Protein AF-A0A2N0QGS1-F1 (afdb_monomer_lite)

Radius of gyration: 27.31 Å; chains: 1; bounding box: 74×69×39 Å

Sequence (134 aa):
LDAKTTQEEPQKIEVSMPPIKGTKRKKQVLKKEVKSNDDAKWTDSEIKILLEFWKENLEEWKWGKVKVYQKIISENVLPGRTLDQIRNKVGKLRETYLQKKKKANSTGEGSVEWIWFSQMEEILSQSKAINPDY

Secondary structure (DSSP, 8-state):
----PPP-PPP-----PPP------------------TTS---HHHHHHHHHHHHHTHHHHHHHHHHHHHHHHHTTSSTT--HHHHHHHHHHHHHHHHHHHHHHHHH-------TTHHHHHHHHHHHHTT----

Foldseek 3Di:
DDDDDDDDDDDDDDPPDDDDDDDPPPPPPPPPPPVPVLPPDQDPVNVVLLLVLCLVCLVVCLVPVQVSLVCCVVVVSPPPDDSVSSVVVVVVLLVVLVVLVVVCVVVVPVDRPDPCNVSSCVSVVVVCVPDPDD

pLDDT: mean 70.08, std 18.54, range [32.44, 90.94]

Organism: NCBI:txid588596

Structure (mmCIF, N/CA/C/O backbone):
data_AF-A0A2N0QGS1-F1
#
_entry.id   AF-A0A2N0QGS1-F1
#
loop_
_atom_site.group_PDB
_atom_site.id
_atom_site.type_symbol
_atom_site.label_atom_id
_atom_site.label_alt_id
_atom_site.label_comp_id
_atom_site.label_asym_id
_atom_site.label_entity_id
_atom_site.label_seq_id
_atom_site.pdbx_PDB_ins_code
_atom_site.Cartn_x
_atom_site.Cartn_y
_atom_site.Cartn_z
_atom_site.occupancy
_atom_site.B_iso_or_equiv
_atom_site.auth_seq_id
_atom_site.auth_comp_id
_atom_site.auth_asym_id
_atom_site.auth_atom_id
_atom_site.pdbx_PDB_model_num
ATOM 1 N N . LEU A 1 1 ? -57.020 -56.537 14.030 1.00 48.34 1 LEU A N 1
ATOM 2 C CA . LEU A 1 1 ? -56.441 -57.624 13.217 1.00 48.34 1 LEU A CA 1
ATOM 3 C C . LEU A 1 1 ? -57.389 -57.742 12.031 1.00 48.34 1 LEU A C 1
ATOM 5 O O . LEU A 1 1 ? -58.524 -58.122 12.251 1.00 48.34 1 LEU A O 1
ATOM 9 N N . ASP A 1 2 ? -57.136 -57.193 10.846 1.00 48.31 2 ASP A N 1
ATOM 10 C CA . ASP A 1 2 ? -55.868 -56.896 10.183 1.00 48.31 2 ASP A CA 1
ATOM 11 C C . ASP A 1 2 ? -56.070 -55.761 9.165 1.00 48.31 2 ASP A C 1
ATOM 13 O O . ASP A 1 2 ? -56.989 -55.800 8.348 1.00 48.31 2 ASP A O 1
ATOM 17 N N . ALA A 1 3 ? -55.213 -54.739 9.220 1.00 50.72 3 ALA A N 1
ATOM 18 C CA . ALA A 1 3 ? -55.101 -53.718 8.185 1.00 50.72 3 ALA A CA 1
ATOM 19 C C . ALA A 1 3 ? -54.086 -54.216 7.149 1.00 50.72 3 ALA A C 1
ATOM 21 O O . ALA A 1 3 ? -52.907 -54.370 7.469 1.00 50.72 3 ALA A O 1
ATOM 22 N N . LYS A 1 4 ? -54.532 -54.487 5.919 1.00 52.62 4 LYS A N 1
ATOM 23 C CA . LYS A 1 4 ? -53.647 -54.856 4.810 1.00 52.62 4 LYS A CA 1
ATOM 24 C C . LYS A 1 4 ? -53.663 -53.739 3.772 1.00 52.62 4 LYS A C 1
ATOM 26 O O . LYS A 1 4 ? -54.552 -53.647 2.934 1.00 52.62 4 LYS A O 1
ATOM 31 N N . THR A 1 5 ? -52.680 -52.863 3.931 1.00 47.53 5 THR A N 1
ATOM 32 C CA . THR A 1 5 ? -52.351 -51.717 3.087 1.00 47.53 5 THR A CA 1
ATOM 33 C C . THR A 1 5 ? -52.056 -52.140 1.650 1.00 47.53 5 THR A C 1
ATOM 35 O O . THR A 1 5 ? -51.215 -53.002 1.398 1.00 47.53 5 THR A O 1
ATOM 38 N N . THR A 1 6 ? -52.761 -51.484 0.731 1.00 47.88 6 THR A N 1
ATOM 39 C CA . THR A 1 6 ? -52.557 -51.431 -0.717 1.00 47.88 6 THR A CA 1
ATOM 40 C C . THR A 1 6 ? -51.099 -51.151 -1.077 1.00 47.88 6 THR A C 1
ATOM 42 O O . THR A 1 6 ? -50.521 -50.164 -0.625 1.00 47.88 6 THR A O 1
ATOM 45 N N . GLN A 1 7 ? -50.518 -52.010 -1.914 1.00 38.81 7 GLN A N 1
ATOM 46 C CA . GLN A 1 7 ? -49.291 -51.717 -2.647 1.00 38.81 7 GLN A CA 1
ATOM 47 C C . GLN A 1 7 ? -49.684 -51.101 -3.990 1.00 38.81 7 GLN A C 1
ATOM 49 O O . GLN A 1 7 ? -50.354 -51.759 -4.783 1.00 38.81 7 GLN A O 1
ATOM 54 N N . GLU A 1 8 ? -49.285 -49.852 -4.221 1.00 45.28 8 GLU A N 1
ATOM 55 C CA . GLU A 1 8 ? -49.315 -49.231 -5.543 1.00 45.28 8 GLU A CA 1
ATOM 56 C C . GLU A 1 8 ? -47.887 -49.098 -6.084 1.00 45.28 8 GLU A C 1
ATOM 58 O O . GLU A 1 8 ? -46.935 -48.764 -5.374 1.00 45.28 8 GLU A O 1
ATOM 63 N N . GLU A 1 9 ? -47.782 -49.443 -7.355 1.00 52.19 9 GLU A N 1
ATOM 64 C CA . GLU A 1 9 ? -46.621 -49.534 -8.224 1.00 52.19 9 GLU A CA 1
ATOM 65 C C . GLU A 1 9 ? -45.991 -48.151 -8.499 1.00 52.19 9 GLU A C 1
ATOM 67 O O . GLU A 1 9 ? -46.685 -47.241 -8.954 1.00 52.19 9 GLU A O 1
ATOM 72 N N . PRO A 1 10 ? -44.679 -47.940 -8.276 1.00 48.72 10 PRO A N 1
ATOM 73 C CA . PRO A 1 10 ? -44.032 -46.712 -8.713 1.00 48.72 10 PRO A CA 1
ATOM 74 C C . PRO A 1 10 ? -43.690 -46.784 -10.206 1.00 48.72 10 PRO A C 1
ATOM 76 O O . PRO A 1 10 ? -42.859 -47.578 -10.653 1.00 48.72 10 PRO A O 1
ATOM 79 N N . GLN A 1 11 ? -44.322 -45.892 -10.964 1.00 44.31 11 GLN A N 1
ATOM 80 C CA . GLN A 1 11 ? -44.132 -45.715 -12.396 1.00 44.31 11 GLN A CA 1
ATOM 81 C C . GLN A 1 11 ? -42.687 -45.336 -12.759 1.00 44.31 11 GLN A C 1
ATOM 83 O O . GLN A 1 11 ? -42.091 -44.399 -12.223 1.00 44.31 11 GLN A O 1
ATOM 88 N N . LYS A 1 12 ? -42.144 -46.075 -13.729 1.00 44.41 12 LYS A N 1
ATOM 89 C CA . LYS A 1 12 ? -40.852 -45.864 -14.388 1.00 44.41 12 LYS A CA 1
ATOM 90 C C . LYS A 1 12 ? -40.888 -44.555 -15.187 1.00 44.41 12 LYS A C 1
ATOM 92 O O . LYS A 1 12 ? -41.530 -44.485 -16.228 1.00 44.41 12 LYS A O 1
ATOM 97 N N . ILE A 1 13 ? -40.156 -43.538 -14.735 1.00 50.34 13 ILE A N 1
ATOM 98 C CA . ILE A 1 13 ? -39.868 -42.332 -15.524 1.00 50.34 13 ILE A CA 1
ATOM 99 C C . ILE A 1 13 ? -38.416 -42.433 -15.989 1.00 50.34 13 ILE A C 1
ATOM 101 O O . ILE A 1 13 ? -37.471 -42.230 -15.227 1.00 50.34 13 ILE A O 1
ATOM 105 N N . GLU A 1 14 ? -38.247 -42.816 -17.250 1.00 43.38 14 GLU A N 1
ATOM 106 C CA . GLU A 1 14 ? -36.964 -42.861 -17.943 1.00 43.38 14 GLU A CA 1
ATOM 107 C C . GLU A 1 14 ? -36.553 -41.431 -18.323 1.00 43.38 14 GLU A C 1
ATOM 109 O O . GLU A 1 14 ? -36.980 -40.877 -19.333 1.00 43.38 14 GLU A O 1
ATOM 114 N N . VAL A 1 15 ? -35.747 -40.789 -17.473 1.00 43.44 15 VAL A N 1
ATOM 115 C CA . VAL A 1 15 ? -35.138 -39.493 -17.793 1.00 43.44 15 VAL A CA 1
ATOM 116 C C . VAL A 1 15 ? -33.916 -39.744 -18.674 1.00 43.44 15 VAL A C 1
ATOM 118 O O . VAL A 1 15 ? -32.824 -40.036 -18.190 1.00 43.44 15 VAL A O 1
ATOM 121 N N . SER A 1 16 ? -34.104 -39.621 -19.987 1.00 43.78 16 SER A N 1
ATOM 122 C CA . SER A 1 16 ? -33.019 -39.573 -20.968 1.00 43.78 16 SER A CA 1
ATOM 123 C C . SER A 1 16 ? -32.184 -38.299 -20.764 1.00 43.78 16 SER A C 1
ATOM 125 O O . SER A 1 16 ? -32.515 -37.226 -21.267 1.00 43.78 16 SER A O 1
ATOM 127 N N . MET A 1 17 ? -31.093 -38.410 -20.001 1.00 55.50 17 MET A N 1
ATOM 128 C CA . MET A 1 17 ? -30.080 -37.361 -19.842 1.00 55.50 17 MET A CA 1
ATOM 129 C C . MET A 1 17 ? -29.066 -37.416 -21.000 1.00 55.50 17 MET A C 1
ATOM 131 O O . MET A 1 17 ? -28.473 -38.471 -21.227 1.00 55.50 17 MET A O 1
ATOM 135 N N . PRO A 1 18 ? -28.787 -36.307 -21.711 1.00 54.44 18 PRO A N 1
ATOM 136 C CA . PRO A 1 18 ? -27.671 -36.255 -22.650 1.00 54.44 18 PRO A CA 1
ATOM 137 C C . PRO A 1 18 ? -26.309 -36.197 -21.920 1.00 54.44 18 PRO A C 1
ATOM 139 O O . PRO A 1 18 ? -26.236 -35.752 -20.770 1.00 54.44 18 PRO A O 1
ATOM 142 N N . PRO A 1 19 ? -25.201 -36.608 -22.572 1.00 40.78 19 PRO A N 1
ATOM 143 C CA . PRO A 1 19 ? -23.907 -36.766 -21.916 1.00 40.78 19 PRO A CA 1
ATOM 144 C C . PRO A 1 19 ? -23.305 -35.415 -21.519 1.00 40.78 19 PRO A C 1
ATOM 146 O O . PRO A 1 19 ? -23.055 -34.548 -22.361 1.00 40.78 19 PRO A O 1
ATOM 149 N N . ILE A 1 20 ? -23.013 -35.263 -20.226 1.00 51.16 20 ILE A N 1
ATOM 150 C CA . ILE A 1 20 ? -22.319 -34.111 -19.647 1.00 51.16 20 ILE A CA 1
ATOM 151 C C . ILE A 1 20 ? -20.869 -34.121 -20.147 1.00 51.16 20 ILE A C 1
ATOM 153 O O . ILE A 1 20 ? -20.005 -34.812 -19.607 1.00 51.16 20 ILE A O 1
ATOM 157 N N . LYS A 1 21 ? -20.582 -33.341 -21.194 1.00 50.78 21 LYS A N 1
ATOM 158 C CA . LYS A 1 21 ? -19.205 -33.020 -21.584 1.00 50.78 21 LYS A CA 1
ATOM 159 C C . LYS A 1 21 ? -18.625 -32.062 -20.546 1.00 50.78 21 LYS A C 1
ATOM 161 O O . LYS A 1 21 ? -19.157 -30.980 -20.316 1.00 50.78 21 LYS A O 1
ATOM 166 N N . GLY A 1 22 ? -17.542 -32.495 -19.903 1.00 50.19 22 GLY A N 1
ATOM 167 C CA . GLY A 1 22 ? -16.884 -31.802 -18.802 1.00 50.19 22 GLY A CA 1
ATOM 168 C C . GLY A 1 22 ? -16.541 -30.345 -19.108 1.00 50.19 22 GLY A C 1
ATOM 169 O O . GLY A 1 22 ? -15.584 -30.042 -19.816 1.00 50.19 22 GLY A O 1
ATOM 170 N N . THR A 1 23 ? -17.271 -29.430 -18.480 1.00 44.97 23 THR A N 1
ATOM 171 C CA . THR A 1 23 ? -16.871 -28.032 -18.346 1.00 44.97 23 THR A CA 1
ATOM 172 C C . THR A 1 23 ? -16.277 -27.824 -16.964 1.00 44.97 23 THR A C 1
ATOM 174 O O . THR A 1 23 ? -16.957 -27.895 -15.941 1.00 44.97 23 THR A O 1
ATOM 177 N N . LYS A 1 24 ? -14.964 -27.592 -16.963 1.00 47.09 24 LYS A N 1
ATOM 178 C CA . LYS A 1 24 ? -14.122 -27.194 -15.833 1.00 47.09 24 LYS A CA 1
ATOM 179 C C . LYS A 1 24 ? -14.882 -26.265 -14.881 1.00 47.09 24 LYS A C 1
ATOM 181 O O . LYS A 1 24 ? -15.432 -25.256 -15.322 1.00 47.09 24 LYS A O 1
ATOM 186 N N . ARG A 1 25 ? -14.860 -26.587 -13.581 1.00 44.59 25 ARG A N 1
ATOM 187 C CA . ARG A 1 25 ? -15.342 -25.741 -12.476 1.00 44.59 25 ARG A CA 1
ATOM 188 C C . ARG A 1 25 ? -14.741 -24.334 -12.598 1.00 44.59 25 ARG A C 1
ATOM 190 O O . ARG A 1 25 ? -13.677 -24.056 -12.052 1.00 44.59 25 ARG A O 1
ATOM 197 N N . LYS A 1 26 ? -15.428 -23.422 -13.288 1.00 42.31 26 LYS A N 1
ATOM 198 C CA . LYS A 1 26 ? -15.210 -21.988 -13.117 1.00 42.31 26 LYS A CA 1
ATOM 199 C C . LYS A 1 26 ? -15.845 -21.635 -11.786 1.00 42.31 26 LYS A C 1
ATOM 201 O O . LYS A 1 26 ? -17.055 -21.475 -11.676 1.00 42.31 26 LYS A O 1
ATOM 206 N N . LYS A 1 27 ? -14.998 -21.571 -10.763 1.00 43.31 27 LYS A N 1
ATOM 207 C CA . LYS A 1 27 ? -15.292 -20.948 -9.478 1.00 43.31 27 LYS A CA 1
ATOM 208 C C . LYS A 1 27 ? -15.641 -19.489 -9.784 1.00 43.31 27 LYS A C 1
ATOM 210 O O . LYS A 1 27 ? -14.752 -18.650 -9.903 1.00 43.31 27 LYS A O 1
ATOM 215 N N . GLN A 1 28 ? -16.925 -19.214 -10.020 1.00 42.50 28 GLN A N 1
ATOM 216 C CA . GLN A 1 28 ? -17.455 -17.859 -10.058 1.00 42.50 28 GLN A CA 1
ATOM 217 C C . GLN A 1 28 ? -17.360 -17.326 -8.634 1.00 42.50 28 GLN A C 1
ATOM 219 O O . GLN A 1 28 ? -18.267 -17.460 -7.819 1.00 42.50 28 GLN A O 1
ATOM 224 N N . VAL A 1 29 ? -16.192 -16.776 -8.313 1.00 40.62 29 VAL A N 1
ATOM 225 C CA . VAL A 1 29 ? -16.077 -15.802 -7.242 1.00 40.62 29 VAL A CA 1
ATOM 226 C C . VAL A 1 29 ? -16.907 -14.624 -7.722 1.00 40.62 29 VAL A C 1
ATOM 228 O O . VAL A 1 29 ? -16.469 -13.888 -8.606 1.00 40.62 29 VAL A O 1
ATOM 231 N N . LEU A 1 30 ? -18.121 -14.499 -7.179 1.00 41.25 30 LEU A N 1
ATOM 232 C CA . LEU A 1 30 ? -18.846 -13.238 -7.125 1.00 41.25 30 LEU A CA 1
ATOM 233 C C . LEU A 1 30 ? -17.872 -12.222 -6.525 1.00 41.25 30 LEU A C 1
ATOM 235 O O . LEU A 1 30 ? -17.700 -12.122 -5.310 1.00 41.25 30 LEU A O 1
ATOM 239 N N . LYS A 1 31 ? -17.168 -11.508 -7.402 1.00 43.50 31 LYS A N 1
ATOM 240 C CA . LYS A 1 31 ? -16.496 -10.272 -7.053 1.00 43.50 31 LYS A CA 1
ATOM 241 C C . LYS A 1 31 ? -17.633 -9.301 -6.816 1.00 43.50 31 LYS A C 1
ATOM 243 O O . LYS A 1 31 ? -18.179 -8.725 -7.746 1.00 43.50 31 LYS A O 1
ATOM 248 N N . LYS A 1 32 ? -18.063 -9.231 -5.560 1.00 42.91 32 LYS A N 1
ATOM 249 C CA . LYS A 1 32 ? -18.901 -8.154 -5.064 1.00 42.91 32 LYS A CA 1
ATOM 250 C C . LYS A 1 32 ? -18.091 -6.890 -5.339 1.00 42.91 32 LYS A C 1
ATOM 252 O O . LYS A 1 32 ? -17.110 -6.636 -4.646 1.00 42.91 32 LYS A O 1
ATOM 257 N N . GLU A 1 33 ? -18.421 -6.189 -6.420 1.00 42.56 33 GLU A N 1
ATOM 258 C CA . GLU A 1 33 ? -17.911 -4.854 -6.715 1.00 42.56 33 GLU A CA 1
ATOM 259 C C . GLU A 1 33 ? -18.487 -3.918 -5.655 1.00 42.56 33 GLU A C 1
ATOM 261 O O . GLU A 1 33 ? -19.454 -3.189 -5.860 1.00 42.56 33 GLU A O 1
ATOM 266 N N . VAL A 1 34 ? -17.907 -3.990 -4.460 1.00 42.81 34 VAL A N 1
ATOM 267 C CA . VAL A 1 34 ? -17.902 -2.852 -3.565 1.00 42.81 34 VAL A CA 1
ATOM 268 C C . VAL A 1 34 ? -17.056 -1.835 -4.311 1.00 42.81 34 VAL A C 1
ATOM 270 O O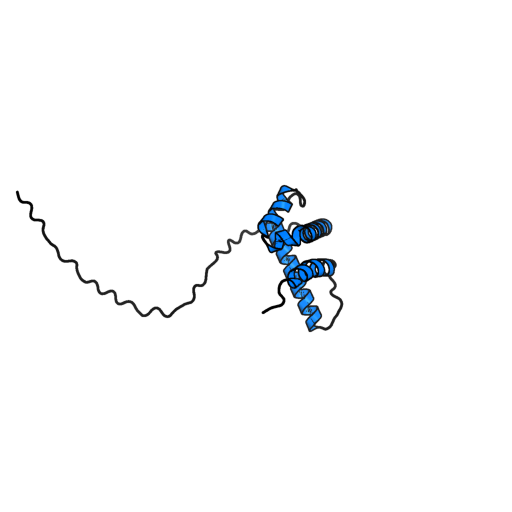 . VAL A 1 34 ? -15.855 -2.027 -4.481 1.00 42.81 34 VAL A O 1
ATOM 273 N N . LYS A 1 35 ? -17.708 -0.803 -4.852 1.00 47.06 35 LYS A N 1
ATOM 274 C CA . LYS A 1 35 ? -17.046 0.437 -5.251 1.00 47.06 35 LYS A CA 1
ATOM 275 C C . LYS A 1 35 ? -16.413 1.013 -3.987 1.00 47.06 35 LYS A C 1
ATOM 277 O O . LYS A 1 35 ? -17.009 1.839 -3.302 1.00 47.06 35 LYS A O 1
ATOM 282 N N . SER A 1 36 ? -15.249 0.492 -3.621 1.00 44.88 36 SER A N 1
ATOM 283 C CA . SER A 1 36 ? -14.392 1.085 -2.615 1.00 44.88 36 SER A CA 1
ATOM 284 C C . SER A 1 36 ? -14.046 2.456 -3.167 1.00 44.88 36 SER A C 1
ATOM 286 O O . SER A 1 36 ? -13.572 2.569 -4.296 1.00 44.88 36 SER A O 1
ATOM 288 N N . ASN A 1 37 ? -14.395 3.495 -2.417 1.00 46.09 37 ASN A N 1
ATOM 289 C CA . ASN A 1 37 ? -14.077 4.886 -2.709 1.00 46.09 37 ASN A CA 1
ATOM 290 C C . ASN A 1 37 ? -12.546 5.033 -2.578 1.00 46.09 37 ASN A C 1
ATOM 292 O O . ASN A 1 37 ? -12.002 5.436 -1.548 1.00 46.09 37 ASN A O 1
ATOM 296 N N . ASP A 1 38 ? -11.848 4.503 -3.580 1.00 53.16 38 ASP A N 1
ATOM 297 C CA . ASP A 1 38 ? -10.409 4.250 -3.619 1.00 53.16 38 ASP A CA 1
ATOM 298 C C . ASP A 1 38 ? -9.620 5.493 -4.043 1.00 53.16 38 ASP A C 1
ATOM 300 O O . ASP A 1 38 ? -8.389 5.494 -4.053 1.00 53.16 38 ASP A O 1
ATOM 304 N N . ASP A 1 39 ? -10.354 6.551 -4.381 1.00 54.62 39 ASP A N 1
ATOM 305 C CA . ASP A 1 39 ? -9.871 7.844 -4.850 1.00 54.62 39 ASP A CA 1
ATOM 306 C C . ASP A 1 39 ? -9.476 8.785 -3.713 1.00 54.62 39 ASP A C 1
ATOM 308 O O . ASP A 1 39 ? -9.087 9.927 -3.952 1.00 54.62 39 ASP A O 1
ATOM 312 N N . ALA A 1 40 ? -9.544 8.328 -2.459 1.00 64.62 40 ALA A N 1
ATOM 313 C CA . ALA A 1 40 ? -8.996 9.082 -1.347 1.00 64.62 40 ALA A CA 1
ATOM 314 C C . ALA A 1 40 ? -7.482 9.251 -1.570 1.00 64.62 40 ALA A C 1
ATOM 316 O O . ALA A 1 40 ? -6.708 8.313 -1.361 1.00 64.62 40 ALA A O 1
ATOM 317 N N . LYS A 1 41 ? -7.095 10.447 -2.039 1.00 75.44 41 LYS A N 1
ATOM 318 C CA . LYS A 1 41 ? -5.748 10.864 -2.447 1.00 75.44 41 LYS A CA 1
ATOM 319 C C . LYS A 1 41 ? -4.733 10.412 -1.400 1.00 75.44 41 LYS A C 1
ATOM 321 O O . LYS A 1 41 ? -4.671 10.956 -0.306 1.00 75.44 41 LYS A O 1
ATOM 326 N N . TRP A 1 42 ? -4.014 9.339 -1.711 1.00 84.69 42 TRP A N 1
ATOM 327 C CA . TRP A 1 42 ? -2.949 8.830 -0.858 1.00 84.69 42 TRP A CA 1
ATOM 328 C C . TRP A 1 42 ? -1.789 9.807 -0.938 1.00 84.69 42 TRP A C 1
ATOM 330 O O . TRP A 1 42 ? -1.266 10.037 -2.029 1.00 84.69 42 TRP A O 1
ATOM 340 N N . THR A 1 43 ? -1.413 10.375 0.196 1.00 87.38 43 THR A N 1
ATOM 341 C CA . THR A 1 43 ? -0.230 11.226 0.290 1.00 87.38 43 THR A CA 1
ATOM 342 C C . THR A 1 43 ? 1.037 10.378 0.266 1.00 87.38 43 THR A C 1
ATOM 344 O O . THR A 1 43 ? 1.032 9.212 0.670 1.00 87.38 43 THR A O 1
ATOM 347 N N . ASP A 1 44 ? 2.144 10.954 -0.196 1.00 86.88 44 ASP A N 1
ATOM 348 C CA . ASP A 1 44 ? 3.438 10.270 -0.208 1.00 86.88 44 ASP A CA 1
ATOM 349 C C . ASP A 1 44 ? 3.868 9.835 1.199 1.00 86.88 44 ASP A C 1
ATOM 351 O O . ASP A 1 44 ? 4.424 8.752 1.362 1.00 86.88 44 ASP A O 1
ATOM 355 N N . SER A 1 45 ? 3.524 10.614 2.229 1.00 88.56 45 SER A N 1
ATOM 356 C CA . SER A 1 45 ? 3.744 10.257 3.634 1.00 88.56 45 SER A CA 1
ATOM 357 C C . SER A 1 45 ? 2.975 9.001 4.045 1.00 88.56 45 SER A C 1
ATOM 359 O O . SER A 1 45 ? 3.568 8.095 4.622 1.00 88.56 45 SER A O 1
ATOM 361 N N . GLU A 1 46 ? 1.685 8.895 3.711 1.00 88.12 46 GLU A N 1
ATOM 362 C CA . GLU A 1 46 ? 0.896 7.687 3.999 1.00 88.12 46 GLU A CA 1
ATOM 363 C C . GLU A 1 46 ? 1.444 6.462 3.263 1.00 88.12 46 GLU A C 1
ATOM 365 O O . GLU A 1 46 ? 1.502 5.370 3.826 1.00 88.12 46 GLU A O 1
ATOM 370 N N . ILE A 1 47 ? 1.862 6.628 2.003 1.00 88.81 47 ILE A N 1
ATOM 371 C CA . ILE A 1 47 ? 2.462 5.541 1.221 1.00 88.81 47 ILE A CA 1
ATOM 372 C C . ILE A 1 47 ? 3.795 5.120 1.840 1.00 88.81 47 ILE A C 1
ATOM 374 O O . ILE A 1 47 ? 4.047 3.923 1.963 1.00 88.81 47 ILE A O 1
ATOM 378 N N . LYS A 1 48 ? 4.619 6.079 2.273 1.00 90.44 48 LYS A N 1
ATOM 379 C CA . LYS A 1 48 ? 5.885 5.806 2.954 1.00 90.44 48 LYS A CA 1
ATOM 380 C C . LYS A 1 48 ? 5.667 4.999 4.228 1.00 90.44 48 LYS A C 1
ATOM 382 O O . LYS A 1 48 ? 6.286 3.951 4.375 1.00 90.44 48 LYS A O 1
ATOM 387 N N . ILE A 1 49 ? 4.760 5.450 5.095 1.00 90.94 49 ILE A N 1
ATOM 388 C CA . ILE A 1 49 ? 4.419 4.770 6.352 1.00 90.94 49 ILE A CA 1
ATOM 389 C C . ILE A 1 49 ? 3.889 3.360 6.061 1.00 90.94 49 ILE A C 1
ATOM 391 O O . ILE A 1 49 ? 4.317 2.396 6.686 1.00 90.94 49 ILE A O 1
ATOM 395 N N . LEU A 1 50 ? 3.007 3.211 5.065 1.00 90.00 50 LEU A N 1
ATOM 396 C CA . LEU A 1 50 ? 2.489 1.908 4.649 1.00 90.00 50 LEU A CA 1
ATOM 397 C C . LEU A 1 50 ? 3.607 0.954 4.210 1.00 90.00 50 LEU A C 1
ATOM 399 O O . LEU A 1 50 ? 3.584 -0.224 4.560 1.00 90.00 50 LEU A O 1
ATOM 403 N N . LEU A 1 51 ? 4.556 1.441 3.410 1.00 89.12 51 LEU A N 1
ATOM 404 C CA . LEU A 1 51 ? 5.674 0.642 2.919 1.00 89.12 51 LEU A CA 1
ATOM 405 C C . LEU A 1 51 ? 6.672 0.304 4.031 1.00 89.12 51 LEU A C 1
ATOM 407 O O . LEU A 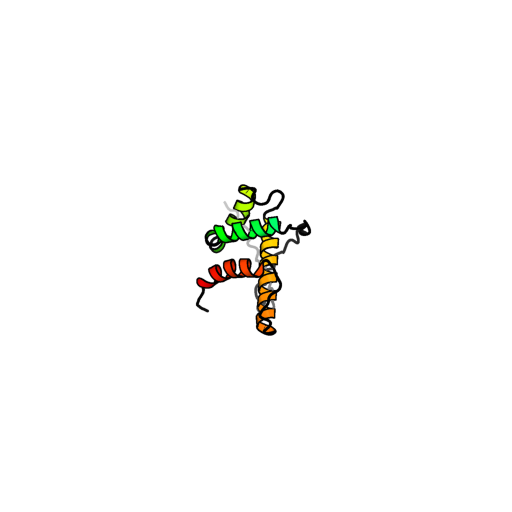1 51 ? 7.198 -0.803 4.041 1.00 89.12 51 LEU A O 1
ATOM 411 N N . GLU A 1 52 ? 6.931 1.229 4.954 1.00 89.94 52 GLU A N 1
ATOM 412 C CA . GLU A 1 52 ? 7.800 1.016 6.117 1.00 89.94 52 GLU A CA 1
ATOM 413 C C . GLU A 1 52 ? 7.201 -0.037 7.049 1.00 89.94 52 GLU A C 1
ATOM 415 O O . GLU A 1 52 ? 7.825 -1.068 7.289 1.00 89.94 52 GLU A O 1
ATOM 420 N N . PHE A 1 53 ? 5.927 0.121 7.412 1.00 88.81 53 PHE A N 1
ATOM 421 C CA . PHE A 1 53 ? 5.205 -0.867 8.206 1.00 88.81 53 PHE A CA 1
ATOM 422 C C . PHE A 1 53 ? 5.165 -2.231 7.511 1.00 88.81 53 PHE A C 1
ATOM 424 O O . PHE A 1 53 ? 5.331 -3.279 8.137 1.00 88.81 53 PHE A O 1
ATOM 431 N N . TRP A 1 54 ? 4.953 -2.249 6.192 1.00 86.06 54 TRP A N 1
ATOM 432 C CA . TRP A 1 54 ? 4.980 -3.491 5.429 1.00 86.06 54 TRP A CA 1
ATOM 433 C C . TRP A 1 54 ? 6.370 -4.137 5.450 1.00 86.06 54 TRP A C 1
ATOM 435 O O . TRP A 1 54 ? 6.443 -5.351 5.627 1.00 86.06 54 TRP A O 1
ATOM 445 N N . LYS A 1 55 ? 7.449 -3.352 5.325 1.00 86.19 55 LYS A N 1
ATOM 446 C CA . LYS A 1 55 ? 8.839 -3.821 5.424 1.00 86.19 55 LYS A CA 1
ATOM 447 C C . LYS A 1 55 ? 9.126 -4.446 6.791 1.00 86.19 55 LYS A C 1
ATOM 449 O O . LYS A 1 55 ? 9.673 -5.543 6.840 1.00 86.19 55 LYS A O 1
ATOM 454 N N . GLU A 1 56 ? 8.724 -3.795 7.877 1.00 87.88 56 GLU A N 1
ATOM 455 C CA . GLU A 1 56 ? 8.928 -4.294 9.246 1.00 87.88 56 GLU A CA 1
ATOM 456 C C . GLU A 1 56 ? 8.123 -5.567 9.530 1.00 87.88 56 GLU A C 1
ATOM 458 O O . GLU A 1 56 ? 8.608 -6.491 10.176 1.00 87.88 56 GLU A O 1
ATOM 463 N N . ASN A 1 57 ? 6.910 -5.661 8.982 1.00 86.50 57 ASN A N 1
ATOM 464 C CA . ASN A 1 57 ? 6.010 -6.797 9.179 1.00 86.50 57 ASN A CA 1
ATOM 465 C C . ASN A 1 57 ? 6.062 -7.791 8.000 1.00 86.50 57 ASN A C 1
ATOM 467 O O . ASN A 1 57 ? 5.093 -8.511 7.738 1.00 86.50 57 ASN A O 1
ATOM 471 N N . LEU A 1 58 ? 7.175 -7.839 7.256 1.00 81.56 58 LEU A N 1
ATOM 472 C CA . LEU A 1 58 ? 7.329 -8.675 6.059 1.00 81.56 58 LEU A CA 1
ATOM 473 C C . LEU A 1 58 ? 7.161 -10.168 6.349 1.00 81.56 58 LEU A C 1
ATOM 475 O O . LEU A 1 58 ?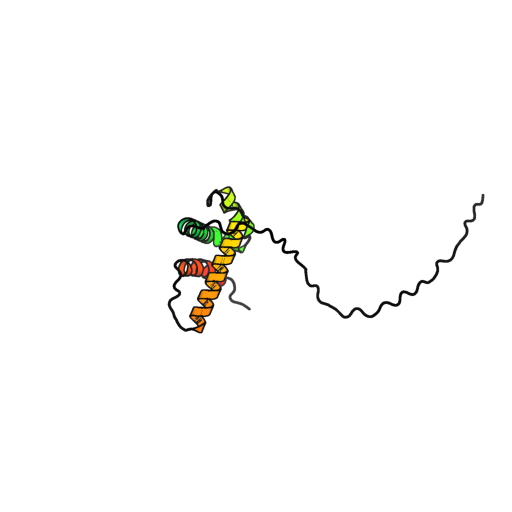 6.537 -10.884 5.564 1.00 81.56 58 LEU A O 1
ATOM 479 N N . GLU A 1 59 ? 7.713 -10.646 7.462 1.00 81.50 59 GLU A N 1
ATOM 480 C CA . GLU A 1 59 ? 7.615 -12.046 7.884 1.00 81.50 59 GLU A CA 1
ATOM 481 C C . GLU A 1 59 ? 6.171 -12.426 8.211 1.00 81.50 59 GLU A C 1
ATOM 483 O O . GLU A 1 59 ? 5.639 -13.380 7.643 1.00 81.50 59 GLU A O 1
ATOM 488 N N . GLU A 1 60 ? 5.487 -11.622 9.027 1.00 82.56 60 GLU A N 1
ATOM 489 C CA . GLU A 1 60 ? 4.062 -11.805 9.319 1.00 82.56 60 GLU A CA 1
ATOM 490 C C . GLU A 1 60 ? 3.214 -11.727 8.042 1.00 82.56 60 GLU A C 1
ATOM 492 O O . GLU A 1 60 ? 2.252 -12.478 7.867 1.00 82.56 60 GLU A O 1
ATOM 497 N N . TRP A 1 61 ? 3.596 -10.864 7.099 1.00 78.94 61 TRP A N 1
ATOM 498 C CA . TRP A 1 61 ? 2.907 -10.715 5.824 1.00 78.94 61 TRP A CA 1
ATOM 499 C C . TRP A 1 61 ? 3.064 -11.947 4.923 1.00 78.94 61 TRP A C 1
ATOM 501 O O . TRP A 1 61 ? 2.114 -12.305 4.216 1.00 78.94 61 TRP A O 1
ATOM 511 N N . LYS A 1 62 ? 4.222 -12.628 4.964 1.00 74.81 62 LYS A N 1
ATOM 512 C CA . LYS A 1 62 ? 4.450 -13.900 4.250 1.00 74.81 62 LYS A CA 1
ATOM 513 C C . LYS A 1 62 ? 3.504 -14.996 4.744 1.00 74.81 62 LYS A C 1
ATOM 515 O O . LYS A 1 62 ? 2.956 -15.725 3.919 1.00 74.81 62 LYS A O 1
ATOM 520 N N . TRP A 1 63 ? 3.268 -15.070 6.054 1.00 74.75 63 TRP A N 1
ATOM 521 C CA . TRP A 1 63 ? 2.396 -16.077 6.669 1.00 74.75 63 TRP A CA 1
ATOM 522 C C . TRP A 1 63 ? 0.909 -15.691 6.671 1.00 74.75 63 TRP A C 1
ATOM 524 O O . TRP A 1 63 ? 0.042 -16.562 6.595 1.00 74.75 63 TRP A O 1
ATOM 534 N N . GLY A 1 64 ? 0.578 -14.398 6.733 1.00 75.81 64 GLY A N 1
ATOM 535 C CA . GLY A 1 64 ? -0.798 -13.944 6.921 1.00 75.81 64 GLY A CA 1
ATOM 536 C C . GLY A 1 64 ? -1.018 -12.457 6.652 1.00 75.81 64 GLY A C 1
ATOM 537 O O . GLY A 1 64 ? -1.169 -11.662 7.575 1.00 75.81 64 GLY A O 1
ATOM 538 N N . LYS A 1 65 ? -1.182 -12.093 5.375 1.00 77.25 65 LYS A N 1
ATOM 539 C CA . LYS A 1 65 ? -1.421 -10.707 4.912 1.00 77.25 65 LYS A CA 1
ATOM 540 C C . LYS A 1 65 ? -2.547 -9.979 5.654 1.00 77.25 65 LYS A C 1
ATOM 542 O O . LYS A 1 65 ? -2.431 -8.793 5.934 1.00 77.25 65 LYS A O 1
ATOM 547 N N . VAL A 1 66 ? -3.633 -10.689 5.968 1.00 79.75 66 VAL A N 1
ATOM 548 C CA . VAL A 1 66 ? -4.813 -10.112 6.635 1.00 79.75 66 VAL A CA 1
ATOM 549 C C . VAL A 1 66 ? -4.468 -9.602 8.033 1.00 79.75 66 VAL A C 1
ATOM 551 O O . VAL A 1 66 ? -4.915 -8.518 8.392 1.00 79.75 66 VAL A O 1
ATOM 554 N N . LYS A 1 67 ? -3.632 -10.333 8.784 1.00 82.56 67 LYS A N 1
ATOM 555 C CA . LYS A 1 67 ? -3.220 -9.935 10.136 1.00 82.56 67 LYS A CA 1
ATOM 556 C C . LYS A 1 67 ? -2.425 -8.636 10.109 1.00 82.56 67 LYS A C 1
ATOM 558 O O . LYS A 1 67 ? -2.725 -7.737 10.880 1.00 82.56 67 LYS A O 1
ATOM 563 N N . VAL A 1 68 ? -1.492 -8.509 9.166 1.00 85.19 68 VAL A N 1
ATOM 564 C CA . VAL A 1 68 ? -0.680 -7.294 9.000 1.00 85.19 68 VAL A CA 1
ATOM 565 C C . VAL A 1 68 ? -1.551 -6.090 8.655 1.00 85.19 68 VAL A C 1
ATOM 567 O O . VAL A 1 68 ? -1.429 -5.045 9.281 1.00 85.19 68 VAL A O 1
ATOM 570 N N . TYR A 1 69 ? -2.488 -6.229 7.714 1.00 84.31 69 TYR A N 1
ATOM 571 C CA . TYR A 1 69 ? -3.400 -5.129 7.386 1.00 84.31 69 TYR A CA 1
ATOM 572 C C . TYR A 1 69 ? -4.314 -4.760 8.557 1.00 84.31 69 TYR A C 1
ATOM 574 O O . TYR A 1 69 ? -4.595 -3.585 8.766 1.00 84.31 69 TYR A O 1
ATOM 582 N N . GLN A 1 70 ? -4.764 -5.745 9.335 1.00 85.69 70 GLN A N 1
ATOM 583 C CA . GLN A 1 70 ? -5.568 -5.497 10.526 1.00 85.69 70 GLN A CA 1
ATOM 584 C C . GLN A 1 70 ? -4.750 -4.784 11.608 1.00 85.69 70 GLN A C 1
ATOM 586 O O . GLN A 1 70 ? -5.273 -3.884 12.251 1.00 85.69 70 GLN A O 1
ATOM 591 N N . LYS A 1 71 ? -3.464 -5.115 11.747 1.00 88.19 71 LYS A N 1
ATOM 592 C CA . LYS A 1 71 ? -2.523 -4.456 12.658 1.00 88.19 71 LYS A CA 1
ATOM 593 C C . LYS A 1 71 ? -2.363 -2.967 12.331 1.00 88.19 71 LYS A C 1
ATOM 595 O O . LYS A 1 71 ? -2.488 -2.155 13.232 1.00 88.19 71 LYS A O 1
ATOM 600 N N . ILE A 1 72 ? -2.259 -2.597 11.049 1.00 87.38 72 ILE A N 1
ATOM 601 C CA . ILE A 1 72 ? -2.233 -1.184 10.602 1.00 87.38 72 ILE A CA 1
ATOM 602 C C . ILE A 1 72 ? -3.478 -0.414 11.076 1.00 87.38 72 ILE A C 1
ATOM 604 O O . ILE A 1 72 ? -3.377 0.744 11.478 1.00 87.38 72 ILE A O 1
ATOM 608 N N . ILE A 1 73 ? -4.652 -1.053 11.029 1.00 86.81 73 ILE A N 1
ATOM 609 C CA . ILE A 1 73 ? -5.915 -0.456 11.490 1.00 86.81 73 ILE A CA 1
ATOM 610 C C . ILE A 1 73 ? -5.954 -0.367 13.017 1.00 86.81 73 ILE A C 1
ATOM 612 O O . ILE A 1 73 ? -6.290 0.685 13.558 1.00 86.81 73 ILE A O 1
ATOM 616 N N . SER A 1 74 ? -5.603 -1.457 13.703 1.00 86.62 74 SER A N 1
ATOM 617 C CA . SER A 1 74 ? -5.614 -1.551 15.166 1.00 86.62 74 SER A CA 1
ATOM 618 C C . SER A 1 74 ? -4.628 -0.587 15.821 1.00 86.62 74 SER A C 1
ATOM 620 O O . SER A 1 74 ? -4.967 0.052 16.808 1.00 86.62 74 SER A O 1
ATOM 622 N N . GLU A 1 75 ? -3.429 -0.455 15.258 1.00 88.19 75 GLU A N 1
ATOM 623 C CA . GLU A 1 75 ? -2.383 0.464 15.723 1.00 88.19 75 GLU A CA 1
ATOM 624 C C . GLU A 1 75 ? -2.599 1.899 15.220 1.00 88.19 75 GLU A C 1
ATOM 626 O O . GLU A 1 75 ? -1.800 2.784 15.504 1.00 88.19 75 GLU A O 1
ATOM 631 N N . ASN A 1 76 ? -3.688 2.145 14.481 1.00 84.94 76 ASN A N 1
ATOM 632 C CA . ASN A 1 76 ? -4.048 3.450 13.932 1.00 84.94 76 ASN A CA 1
ATOM 633 C C . ASN A 1 76 ? -2.926 4.108 13.104 1.00 84.94 76 ASN A C 1
ATOM 635 O O . ASN A 1 76 ? -2.858 5.327 12.993 1.00 84.94 76 ASN A O 1
ATOM 639 N N . VAL A 1 77 ? -2.068 3.295 12.483 1.00 86.75 77 VAL A N 1
ATOM 640 C CA . VAL A 1 77 ? -0.901 3.747 11.705 1.00 86.75 77 VAL A CA 1
ATOM 641 C C . VAL A 1 77 ? -1.333 4.606 10.513 1.00 86.75 77 VAL A C 1
ATOM 643 O O . VAL A 1 77 ? -0.655 5.558 10.135 1.00 86.75 77 VAL A O 1
ATOM 646 N N . LEU A 1 78 ? -2.486 4.276 9.924 1.00 85.19 78 LEU A N 1
ATOM 647 C CA . LEU A 1 78 ? -3.114 5.035 8.844 1.00 85.19 78 LEU A CA 1
ATOM 648 C C . LEU A 1 78 ? -4.534 5.441 9.264 1.00 85.19 78 LEU A C 1
ATOM 650 O O . LEU A 1 78 ? -5.497 4.730 8.944 1.00 85.19 78 LEU A O 1
ATOM 654 N N . PRO A 1 79 ? -4.688 6.561 9.993 1.00 81.56 79 PRO A N 1
ATOM 655 C CA . PRO A 1 79 ? -5.992 7.001 10.463 1.00 81.56 79 PRO A CA 1
ATOM 656 C C . PRO A 1 79 ? -6.923 7.285 9.280 1.00 81.56 79 PRO A C 1
ATOM 658 O O . PRO A 1 79 ? -6.535 7.877 8.275 1.00 81.56 79 PRO A O 1
ATOM 661 N N . GLY A 1 80 ? -8.174 6.836 9.386 1.00 79.88 80 GLY A N 1
ATOM 662 C CA . GLY A 1 80 ? -9.187 7.042 8.347 1.00 79.88 80 GLY A CA 1
ATOM 663 C C . GLY A 1 80 ? -9.061 6.130 7.121 1.00 79.88 80 GLY A C 1
ATOM 664 O O . GLY A 1 80 ? -9.891 6.223 6.216 1.00 79.88 80 GLY A O 1
ATOM 665 N N . ARG A 1 81 ? -8.077 5.222 7.081 1.00 83.81 81 ARG A N 1
ATOM 666 C CA . ARG A 1 81 ? -7.996 4.175 6.054 1.00 83.81 81 ARG A CA 1
ATOM 667 C C . ARG A 1 81 ? -8.670 2.904 6.543 1.00 83.81 81 ARG A C 1
ATOM 669 O O . ARG A 1 81 ? -8.591 2.550 7.711 1.00 83.81 81 ARG A O 1
ATOM 676 N N . THR A 1 82 ? -9.343 2.209 5.635 1.00 85.50 82 THR A N 1
ATOM 677 C CA . THR A 1 82 ? -9.959 0.903 5.907 1.00 85.50 82 THR A CA 1
ATOM 678 C C . THR A 1 82 ? -9.069 -0.240 5.427 1.00 85.50 82 THR A C 1
ATOM 680 O O . THR A 1 82 ? -8.225 -0.068 4.545 1.00 85.50 82 THR A O 1
ATOM 683 N N . LEU A 1 83 ? -9.288 -1.438 5.979 1.00 85.19 83 LEU A N 1
ATOM 684 C CA . LEU A 1 83 ? -8.568 -2.659 5.601 1.00 85.19 83 LEU A CA 1
ATOM 685 C C . LEU A 1 83 ? -8.566 -2.885 4.078 1.00 85.19 83 LEU A C 1
ATOM 687 O O . LEU A 1 83 ? -7.543 -3.248 3.498 1.00 85.19 83 LEU A O 1
ATOM 691 N N . ASP A 1 84 ? -9.715 -2.657 3.436 1.00 85.38 84 ASP A N 1
ATOM 692 C CA . ASP A 1 84 ? -9.883 -2.839 1.996 1.00 85.38 84 ASP A CA 1
ATOM 693 C C . ASP A 1 84 ? -9.075 -1.813 1.190 1.00 85.38 84 ASP A C 1
ATOM 695 O O . ASP A 1 84 ? -8.349 -2.194 0.274 1.00 85.38 84 ASP A O 1
ATOM 699 N N . GLN A 1 85 ? -9.086 -0.540 1.602 1.00 86.75 85 GLN A N 1
ATOM 700 C CA . GLN A 1 85 ? -8.285 0.513 0.970 1.00 86.75 85 GLN A CA 1
ATOM 701 C C . GLN A 1 85 ? -6.783 0.234 1.077 1.00 86.75 85 GLN A C 1
ATOM 703 O O . GLN A 1 85 ? -6.059 0.381 0.094 1.00 86.75 85 GLN A O 1
ATOM 708 N N . ILE A 1 86 ? -6.307 -0.201 2.248 1.00 87.31 86 ILE A N 1
ATOM 709 C CA . ILE A 1 86 ? -4.902 -0.584 2.450 1.00 87.31 86 ILE A CA 1
ATOM 710 C C . ILE A 1 86 ? -4.549 -1.749 1.528 1.00 87.31 86 ILE A C 1
ATOM 712 O O . ILE A 1 86 ? -3.564 -1.694 0.790 1.00 87.31 86 ILE A O 1
ATOM 716 N N . ARG A 1 87 ? -5.379 -2.797 1.522 1.00 85.88 87 ARG A N 1
ATOM 717 C CA . ARG A 1 87 ? -5.172 -3.969 0.671 1.00 85.88 87 ARG A CA 1
ATOM 718 C C . ARG A 1 87 ? -5.129 -3.585 -0.807 1.00 85.88 87 ARG A C 1
ATOM 720 O O . ARG A 1 87 ? -4.237 -4.049 -1.521 1.00 85.88 87 ARG A O 1
ATOM 727 N N . ASN A 1 88 ? -6.066 -2.757 -1.266 1.00 87.62 88 ASN A N 1
ATOM 728 C CA . ASN A 1 88 ? -6.117 -2.332 -2.658 1.00 87.62 88 ASN A CA 1
ATOM 729 C C . ASN A 1 88 ? -4.909 -1.463 -3.016 1.00 87.62 88 ASN A C 1
ATOM 731 O O . ASN A 1 88 ? -4.287 -1.669 -4.057 1.00 87.62 88 ASN A O 1
ATOM 735 N N . LYS A 1 89 ? -4.494 -0.562 -2.118 1.00 88.31 89 LYS A N 1
ATOM 736 C CA . LYS A 1 89 ? -3.303 0.268 -2.313 1.00 88.31 89 LYS A CA 1
ATOM 737 C C . LYS A 1 89 ? -2.031 -0.565 -2.422 1.00 88.31 89 LYS A C 1
ATOM 739 O O . LYS A 1 89 ? -1.269 -0.373 -3.366 1.00 88.31 89 LYS A O 1
ATOM 744 N N . VAL A 1 90 ? -1.826 -1.524 -1.519 1.00 86.38 90 VAL A N 1
ATOM 745 C CA . VAL A 1 90 ? -0.693 -2.464 -1.587 1.00 86.38 90 VAL A CA 1
ATOM 746 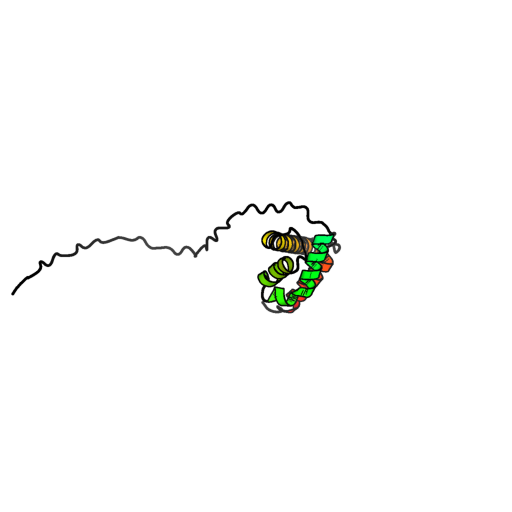C C . VAL A 1 90 ? -0.736 -3.274 -2.887 1.00 86.38 90 VAL A C 1
ATOM 748 O O . VAL A 1 90 ? 0.296 -3.469 -3.532 1.00 86.38 90 VAL A O 1
ATOM 751 N N . GLY A 1 91 ? -1.929 -3.691 -3.322 1.00 86.38 91 GLY A N 1
ATOM 752 C CA . GLY A 1 91 ? -2.143 -4.323 -4.625 1.00 86.38 91 GLY A CA 1
ATOM 753 C C . GLY A 1 91 ? -1.682 -3.447 -5.794 1.00 86.38 91 GLY A C 1
ATOM 754 O O . GLY A 1 91 ? -0.854 -3.887 -6.590 1.00 86.38 91 GLY A O 1
ATOM 755 N N . LYS A 1 92 ? -2.149 -2.194 -5.851 1.00 88.12 92 LYS A N 1
ATOM 756 C CA . LYS A 1 92 ? -1.785 -1.201 -6.878 1.00 88.12 92 LYS A CA 1
ATOM 757 C C . LYS A 1 92 ? -0.286 -0.893 -6.887 1.00 88.12 92 LYS A C 1
ATOM 759 O O . LYS A 1 92 ? 0.312 -0.812 -7.959 1.00 88.12 92 LYS A O 1
ATOM 764 N N . LEU A 1 93 ? 0.340 -0.762 -5.714 1.00 88.50 93 LEU A N 1
ATOM 765 C CA . LEU A 1 93 ? 1.789 -0.556 -5.588 1.00 88.50 93 LEU A CA 1
ATOM 766 C C . LEU A 1 93 ? 2.547 -1.741 -6.191 1.00 88.50 93 LEU A C 1
ATOM 768 O O . LEU A 1 93 ? 3.444 -1.560 -7.013 1.00 88.50 93 LEU A O 1
ATOM 772 N N . ARG A 1 94 ? 2.154 -2.968 -5.840 1.00 85.94 94 ARG A N 1
ATOM 773 C CA . ARG A 1 94 ? 2.792 -4.188 -6.347 1.00 85.94 94 ARG A CA 1
ATOM 774 C C . ARG A 1 94 ? 2.595 -4.370 -7.849 1.00 85.94 94 ARG A C 1
ATOM 776 O O . ARG A 1 94 ? 3.524 -4.785 -8.534 1.00 85.94 94 ARG A O 1
ATOM 783 N N . GLU A 1 95 ? 1.418 -4.046 -8.369 1.00 86.44 95 GLU A N 1
ATOM 784 C CA . GLU A 1 95 ? 1.156 -4.065 -9.808 1.00 86.44 95 GLU A CA 1
ATOM 785 C C . GLU A 1 95 ? 2.010 -3.032 -10.549 1.00 86.44 95 GLU A C 1
ATOM 787 O O . GLU A 1 95 ? 2.691 -3.383 -11.512 1.00 86.44 95 GLU A O 1
ATOM 792 N N . THR A 1 96 ? 2.053 -1.792 -10.053 1.00 87.50 96 THR A N 1
ATOM 793 C CA . THR A 1 96 ? 2.899 -0.721 -10.605 1.00 87.50 96 THR A CA 1
ATOM 794 C C . THR A 1 96 ? 4.367 -1.138 -10.630 1.00 87.50 96 THR A C 1
ATOM 796 O O . THR A 1 96 ? 5.024 -1.004 -11.663 1.00 87.50 96 THR A O 1
ATOM 799 N N . TYR A 1 97 ? 4.864 -1.722 -9.533 1.00 87.69 97 TYR A N 1
ATOM 800 C CA . TYR A 1 97 ? 6.215 -2.275 -9.456 1.00 87.69 97 TYR A CA 1
ATOM 801 C C . TYR A 1 97 ? 6.468 -3.320 -10.547 1.00 87.69 97 TYR A C 1
ATOM 803 O O . TYR A 1 97 ? 7.440 -3.212 -11.291 1.00 87.69 97 TYR A O 1
ATOM 811 N N . LEU A 1 98 ? 5.589 -4.322 -10.674 1.00 85.19 98 LEU A N 1
ATOM 812 C CA . LEU A 1 98 ? 5.743 -5.394 -11.660 1.00 85.19 98 LEU A CA 1
ATOM 813 C C . LEU A 1 98 ? 5.713 -4.856 -13.092 1.00 85.19 98 LEU A C 1
ATOM 815 O O . LEU A 1 98 ? 6.510 -5.289 -13.924 1.00 85.19 98 LEU A O 1
ATOM 819 N N . GLN A 1 99 ? 4.835 -3.892 -13.377 1.00 85.62 99 GLN A N 1
ATOM 820 C CA . GLN A 1 99 ? 4.785 -3.244 -14.682 1.00 85.62 99 GLN A CA 1
ATOM 821 C C . GLN A 1 99 ? 6.071 -2.477 -14.984 1.00 85.62 99 GLN A C 1
ATOM 823 O O . GLN A 1 99 ? 6.652 -2.664 -16.052 1.00 85.62 99 GLN A O 1
ATOM 828 N N . LYS A 1 100 ? 6.539 -1.645 -14.048 1.00 85.19 100 LYS A N 1
ATOM 829 C CA . LYS A 1 100 ? 7.781 -0.884 -14.207 1.00 85.19 100 LYS A CA 1
ATOM 830 C C . LYS A 1 100 ? 8.992 -1.810 -14.350 1.00 85.19 100 LYS A C 1
ATOM 832 O O . LYS A 1 100 ? 9.782 -1.621 -15.266 1.00 85.19 100 LYS A O 1
ATOM 837 N N . LYS A 1 101 ? 9.081 -2.868 -13.538 1.00 83.81 101 LYS A N 1
ATOM 838 C CA . LYS A 1 101 ? 10.136 -3.887 -13.629 1.00 83.81 101 LYS A CA 1
ATOM 839 C C . LYS A 1 101 ? 10.127 -4.599 -14.980 1.00 83.81 101 LYS A C 1
ATOM 841 O O . LYS A 1 101 ? 11.180 -4.779 -15.582 1.00 83.81 101 LYS A O 1
ATOM 846 N N . LYS A 1 102 ? 8.952 -4.996 -15.480 1.00 83.62 102 LYS A N 1
ATOM 847 C CA . LYS A 1 102 ? 8.823 -5.634 -16.799 1.00 83.62 102 LYS A CA 1
ATOM 848 C C . LYS A 1 102 ? 9.256 -4.689 -17.922 1.00 83.62 102 LYS A C 1
ATOM 850 O O . LYS A 1 102 ? 9.969 -5.121 -18.823 1.00 83.62 102 LYS A O 1
ATOM 855 N N . LYS A 1 103 ? 8.848 -3.417 -17.857 1.00 81.00 103 LYS A N 1
ATOM 856 C CA . LYS A 1 103 ? 9.250 -2.387 -18.824 1.00 81.00 103 LYS A CA 1
ATOM 857 C C . LYS A 1 103 ? 10.762 -2.164 -18.811 1.00 81.00 103 LYS A C 1
ATOM 859 O O . LYS A 1 103 ? 11.365 -2.256 -19.869 1.00 81.00 103 LYS A O 1
ATOM 864 N N . ALA A 1 104 ? 11.375 -2.004 -17.637 1.00 78.75 104 ALA A N 1
ATOM 865 C CA . ALA A 1 104 ? 12.828 -1.866 -17.508 1.00 78.75 104 ALA A CA 1
ATOM 866 C C . ALA A 1 104 ? 13.585 -3.055 -18.130 1.00 78.75 104 ALA A C 1
ATOM 868 O O . ALA A 1 104 ? 14.500 -2.860 -18.922 1.00 78.75 104 ALA A O 1
ATOM 869 N N . ASN A 1 105 ? 13.137 -4.291 -17.867 1.00 77.44 105 ASN A N 1
ATOM 870 C CA . ASN A 1 105 ? 13.732 -5.489 -18.478 1.00 77.44 105 ASN A CA 1
ATOM 871 C C . ASN A 1 105 ? 13.524 -5.577 -20.001 1.00 77.44 105 ASN A C 1
ATOM 873 O O . ASN A 1 105 ? 14.321 -6.214 -20.677 1.00 77.44 105 ASN A O 1
ATOM 877 N N . SER A 1 106 ? 12.455 -4.984 -20.544 1.00 76.00 106 SER A N 1
ATOM 878 C CA . SER A 1 106 ? 12.141 -5.061 -21.981 1.00 76.00 106 SER A CA 1
ATOM 879 C C . SER A 1 106 ? 12.834 -3.965 -22.791 1.00 76.00 106 SER A C 1
ATOM 881 O O . SER A 1 106 ? 13.246 -4.209 -23.918 1.00 76.00 106 SER A O 1
ATOM 883 N N . THR A 1 107 ? 12.944 -2.760 -22.230 1.00 70.19 107 THR A N 1
ATOM 884 C CA . THR A 1 107 ? 13.535 -1.595 -22.906 1.00 70.19 107 THR A CA 1
ATOM 885 C C . THR A 1 107 ? 15.054 -1.529 -22.707 1.00 70.19 107 THR A C 1
ATOM 887 O O . THR A 1 107 ? 15.731 -0.815 -23.435 1.00 70.19 107 THR A O 1
ATOM 890 N N . GLY A 1 108 ? 15.610 -2.247 -21.721 1.00 62.31 108 GLY A N 1
ATOM 891 C CA . GLY A 1 108 ? 17.017 -2.096 -21.319 1.00 62.31 108 GLY A CA 1
ATOM 892 C C . GLY A 1 108 ? 17.305 -0.752 -20.635 1.00 62.31 108 GLY A C 1
ATOM 893 O O . GLY A 1 108 ? 18.448 -0.447 -20.306 1.00 62.31 108 GLY A O 1
ATOM 894 N N . GLU A 1 109 ? 16.265 0.050 -20.405 1.00 57.38 109 GLU A N 1
ATOM 895 C CA . GLU A 1 109 ? 16.335 1.328 -19.716 1.00 57.38 109 GLU A CA 1
ATOM 896 C C . GLU A 1 109 ? 16.442 1.047 -18.214 1.00 57.38 109 GLU A C 1
ATOM 898 O O . GLU A 1 109 ? 15.474 0.664 -17.553 1.00 57.38 109 GLU A O 1
ATOM 903 N N . GLY A 1 110 ? 17.664 1.165 -17.691 1.00 57.22 110 GLY A N 1
ATOM 904 C CA . GLY A 1 110 ? 18.000 0.832 -16.304 1.00 57.22 110 GLY A CA 1
ATOM 905 C C . GLY A 1 110 ? 17.377 1.754 -15.251 1.00 57.22 110 GLY A C 1
ATOM 906 O O . GLY A 1 110 ? 17.472 1.464 -14.061 1.00 57.22 110 GLY A O 1
ATOM 907 N N . SER A 1 111 ? 16.717 2.839 -15.663 1.00 58.66 111 SER A N 1
ATOM 908 C CA . SER A 1 111 ? 16.189 3.859 -14.758 1.00 58.66 111 SER A CA 1
ATOM 909 C C . SER A 1 111 ? 14.669 3.775 -14.666 1.00 58.66 111 SER A C 1
ATOM 911 O O . SER A 1 111 ? 13.936 4.359 -15.461 1.00 58.66 111 SER A O 1
ATOM 913 N N . VAL A 1 112 ? 14.165 3.062 -13.658 1.00 72.00 112 VAL A N 1
ATOM 914 C CA . VAL A 1 112 ? 12.743 3.139 -13.315 1.00 72.00 112 VAL A CA 1
ATOM 915 C C . VAL A 1 112 ? 12.475 4.452 -12.586 1.00 72.00 112 VAL A C 1
ATOM 917 O O . VAL A 1 112 ? 12.748 4.581 -11.396 1.00 72.00 112 VAL A O 1
ATOM 920 N N . GLU A 1 113 ? 11.872 5.413 -13.283 1.00 73.00 113 GLU A N 1
ATOM 921 C CA . GLU A 1 113 ? 11.403 6.663 -12.677 1.00 73.00 113 GLU A CA 1
ATOM 922 C C . GLU A 1 113 ? 10.148 6.401 -11.824 1.00 73.00 113 GLU A C 1
ATOM 924 O O . GLU A 1 113 ? 9.001 6.485 -12.288 1.00 73.00 113 GLU A O 1
ATOM 929 N N . TRP A 1 114 ? 10.368 5.936 -10.591 1.00 83.94 114 TRP A N 1
ATOM 930 C CA . TRP A 1 114 ? 9.345 5.794 -9.560 1.00 83.94 114 TRP A CA 1
ATOM 931 C C . TRP A 1 114 ? 9.980 5.766 -8.165 1.00 83.94 114 TRP A C 1
ATOM 933 O O . TRP A 1 114 ? 10.714 4.840 -7.831 1.00 83.94 114 TRP A O 1
ATOM 943 N N . ILE A 1 115 ? 9.653 6.755 -7.328 1.00 86.31 115 ILE A N 1
ATOM 944 C CA . ILE A 1 115 ? 10.265 6.959 -5.999 1.00 86.31 115 ILE A CA 1
ATOM 945 C C . ILE A 1 115 ? 10.099 5.768 -5.042 1.00 86.31 115 ILE A C 1
ATOM 947 O O . ILE A 1 115 ? 10.936 5.548 -4.173 1.00 86.31 115 ILE A O 1
ATOM 951 N N . TRP A 1 116 ? 9.047 4.963 -5.226 1.00 87.75 116 TRP A N 1
ATOM 952 C CA . TRP A 1 116 ? 8.777 3.779 -4.405 1.00 87.75 116 TRP A CA 1
ATOM 953 C C . TRP A 1 116 ? 9.406 2.503 -4.970 1.00 87.75 116 TRP A C 1
ATOM 955 O O . TRP A 1 116 ? 9.284 1.449 -4.351 1.00 87.75 116 TRP A O 1
ATOM 965 N N . PHE A 1 117 ? 10.057 2.562 -6.138 1.00 85.25 117 PHE A N 1
ATOM 966 C CA . PHE A 1 117 ? 10.593 1.376 -6.801 1.00 85.25 117 PHE A CA 1
ATOM 967 C C . PHE A 1 117 ? 11.655 0.680 -5.957 1.00 85.25 117 PHE A C 1
ATOM 969 O O . PHE A 1 117 ? 11.520 -0.516 -5.725 1.00 85.25 117 PHE A O 1
ATOM 976 N N . SER A 1 118 ? 12.642 1.418 -5.440 1.00 85.56 118 SER A N 1
ATOM 977 C CA . SER A 1 118 ? 13.724 0.849 -4.625 1.00 85.56 118 SER A CA 1
ATOM 978 C C . SER A 1 118 ? 13.198 0.201 -3.344 1.00 85.56 118 SER A C 1
ATOM 980 O O . SER A 1 118 ? 13.591 -0.909 -3.002 1.00 85.56 118 SER A O 1
ATOM 982 N N . GLN A 1 119 ? 12.249 0.854 -2.666 1.00 87.12 119 GLN A N 1
ATOM 983 C CA . GLN A 1 119 ? 11.648 0.325 -1.439 1.00 87.12 119 GLN A CA 1
ATOM 984 C C . GLN A 1 119 ? 10.780 -0.911 -1.723 1.00 87.12 119 GLN A C 1
ATOM 986 O O . GLN A 1 119 ? 10.851 -1.907 -1.009 1.00 87.12 119 GLN A O 1
ATOM 991 N N . MET A 1 120 ? 10.000 -0.894 -2.807 1.00 86.44 120 MET A N 1
ATOM 992 C CA . MET A 1 120 ? 9.23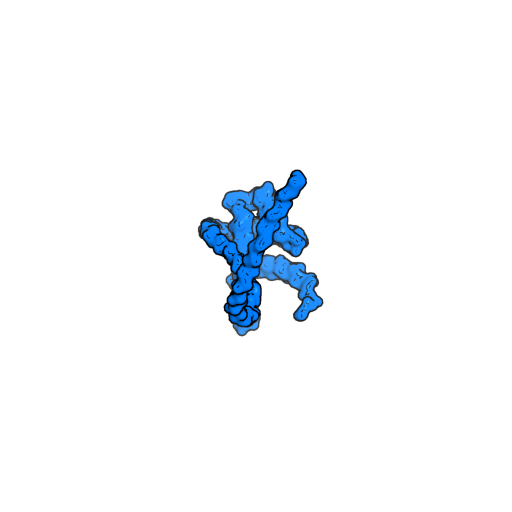2 -2.060 -3.254 1.00 86.44 120 MET A CA 1
ATOM 993 C C . MET A 1 120 ? 10.135 -3.210 -3.697 1.00 86.44 120 MET A C 1
ATOM 995 O O . MET A 1 120 ? 9.817 -4.369 -3.442 1.00 86.44 120 MET A O 1
ATOM 999 N N . GLU A 1 121 ? 11.246 -2.907 -4.365 1.00 84.75 121 GLU A N 1
ATOM 1000 C CA . GLU A 1 121 ? 12.237 -3.893 -4.769 1.00 84.75 121 GLU A CA 1
ATOM 1001 C C . GLU A 1 121 ? 12.874 -4.562 -3.562 1.00 84.75 121 GLU A C 1
ATOM 1003 O O . GLU A 1 121 ? 12.943 -5.784 -3.539 1.00 84.75 121 GLU A O 1
ATOM 1008 N N . GLU A 1 122 ? 13.264 -3.799 -2.547 1.00 86.88 122 GLU A N 1
ATOM 1009 C CA . GLU A 1 122 ? 13.802 -4.334 -1.300 1.00 86.88 122 GLU A CA 1
ATOM 1010 C C . GLU A 1 122 ? 12.800 -5.293 -0.634 1.00 86.88 122 GLU A C 1
ATOM 1012 O O . GLU A 1 122 ? 13.105 -6.474 -0.441 1.00 86.88 122 GLU A O 1
ATOM 1017 N N . ILE A 1 123 ? 11.563 -4.831 -0.411 1.00 85.12 123 ILE A N 1
ATOM 1018 C CA . ILE A 1 123 ? 10.485 -5.608 0.222 1.00 85.12 123 ILE A CA 1
ATOM 1019 C C . ILE A 1 123 ? 10.187 -6.895 -0.566 1.00 85.12 123 ILE A C 1
ATOM 1021 O O . ILE A 1 123 ? 10.044 -7.988 -0.006 1.00 85.12 123 ILE A O 1
ATOM 1025 N N . LEU A 1 124 ? 10.090 -6.798 -1.895 1.00 81.44 124 LEU A N 1
ATOM 1026 C CA . LEU A 1 124 ? 9.741 -7.931 -2.750 1.00 81.44 124 LEU A CA 1
ATOM 1027 C C . LEU A 1 124 ? 10.927 -8.864 -3.018 1.00 81.44 124 LEU A C 1
ATOM 1029 O O . LEU A 1 124 ? 10.711 -10.070 -3.142 1.00 81.44 124 LEU A O 1
ATOM 1033 N N . SER A 1 125 ? 12.159 -8.361 -3.070 1.00 79.50 125 SER A N 1
ATOM 1034 C CA . SER A 1 125 ? 13.376 -9.169 -3.220 1.00 79.50 125 SER A CA 1
ATOM 1035 C C . SER A 1 125 ? 13.603 -10.032 -1.979 1.00 79.50 125 SER A C 1
ATOM 1037 O O . SER A 1 125 ? 13.762 -11.249 -2.093 1.00 79.50 125 SER A O 1
ATOM 1039 N N . GLN A 1 126 ? 13.433 -9.450 -0.787 1.00 72.12 126 GLN A N 1
ATOM 1040 C CA . GLN A 1 126 ? 13.426 -10.182 0.485 1.00 72.12 126 GLN A CA 1
ATOM 1041 C C . GLN A 1 126 ? 12.309 -11.236 0.557 1.00 72.12 126 GLN A C 1
ATOM 1043 O O . GLN A 1 126 ? 12.417 -12.235 1.274 1.00 72.12 126 GLN A O 1
ATOM 1048 N N . SER A 1 127 ? 11.216 -11.049 -0.193 1.00 63.22 127 SER A N 1
ATOM 1049 C CA . SER A 1 127 ? 10.165 -12.062 -0.325 1.00 63.22 127 SER A CA 1
ATOM 1050 C C . SER A 1 127 ? 10.500 -13.174 -1.323 1.00 63.22 127 SER A C 1
ATOM 1052 O O . SER A 1 127 ? 10.123 -14.322 -1.095 1.00 63.22 127 SER A O 1
ATOM 1054 N N . LYS A 1 128 ? 11.232 -12.857 -2.399 1.00 57.03 128 LYS A N 1
ATOM 1055 C CA . LYS A 1 128 ? 11.598 -13.804 -3.461 1.00 57.03 128 LYS A CA 1
ATOM 1056 C C . LYS A 1 128 ? 12.763 -14.713 -3.068 1.00 57.03 128 LYS A C 1
ATOM 1058 O O . LYS A 1 128 ? 12.814 -15.841 -3.541 1.00 57.03 128 LYS A O 1
ATOM 1063 N N . ALA A 1 129 ? 13.624 -14.275 -2.149 1.00 47.81 129 ALA A N 1
ATOM 1064 C CA . ALA A 1 129 ? 14.737 -15.070 -1.622 1.00 47.81 129 ALA A CA 1
ATOM 1065 C C . ALA A 1 129 ? 14.324 -16.406 -0.954 1.00 47.81 129 ALA A C 1
ATOM 1067 O O . ALA A 1 129 ? 15.193 -17.206 -0.634 1.00 47.81 129 ALA A O 1
ATOM 1068 N N . ILE A 1 130 ? 13.021 -16.676 -0.767 1.00 46.66 130 ILE A N 1
ATOM 1069 C CA . ILE A 1 130 ? 12.500 -17.929 -0.182 1.00 46.66 130 ILE A CA 1
ATOM 1070 C C . ILE A 1 130 ? 11.789 -18.824 -1.222 1.00 46.66 130 ILE A C 1
ATOM 1072 O O . ILE A 1 130 ? 11.292 -19.883 -0.876 1.00 46.66 130 ILE A O 1
ATOM 1076 N N . ASN A 1 131 ? 11.769 -18.473 -2.513 1.00 42.53 131 ASN A N 1
ATOM 1077 C CA . ASN A 1 131 ? 11.444 -19.462 -3.554 1.00 42.53 131 ASN A CA 1
ATOM 1078 C C . ASN A 1 131 ? 12.484 -19.440 -4.681 1.00 42.53 131 ASN A C 1
ATOM 1080 O O . ASN A 1 131 ? 12.231 -18.857 -5.741 1.00 42.53 131 ASN A O 1
ATOM 1084 N N . PRO A 1 132 ? 13.648 -20.076 -4.465 1.00 44.16 132 PRO A N 1
ATOM 1085 C CA . PRO A 1 132 ? 14.470 -20.609 -5.529 1.00 44.16 132 PRO A CA 1
ATOM 1086 C C . PRO A 1 132 ? 14.009 -22.047 -5.802 1.00 44.16 132 PRO A C 1
ATOM 1088 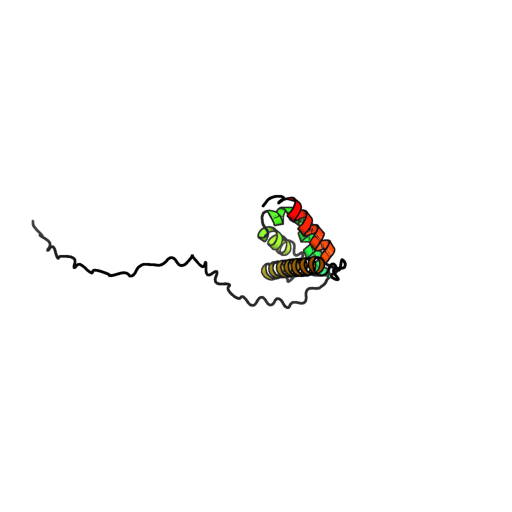O O . PRO A 1 132 ? 14.649 -22.967 -5.328 1.00 44.16 132 PRO A O 1
ATOM 1091 N N . ASP A 1 133 ? 12.849 -22.232 -6.431 1.00 37.12 133 ASP A N 1
ATOM 1092 C CA . ASP A 1 133 ? 12.529 -23.449 -7.197 1.00 37.12 133 ASP A CA 1
ATOM 1093 C C . ASP A 1 133 ? 11.098 -23.353 -7.727 1.00 37.12 133 ASP A C 1
ATOM 1095 O O . ASP A 1 133 ? 10.140 -23.345 -6.950 1.00 37.12 133 ASP A O 1
ATOM 1099 N N . TYR A 1 134 ? 10.965 -23.224 -9.044 1.00 32.44 134 TYR A N 1
ATOM 1100 C CA . TYR A 1 134 ? 9.987 -23.957 -9.852 1.00 32.44 134 TYR A CA 1
ATOM 1101 C C . TYR A 1 134 ? 10.351 -23.829 -11.329 1.00 32.44 134 TYR A C 1
ATOM 1103 O O . TYR A 1 134 ? 10.686 -22.695 -11.752 1.00 32.44 134 TYR A O 1
#

InterPro domains:
  IPR044822 Myb/SANT-like DNA-binding domain 4 [PF13837] (41-123)